Protein AF-L2F6V8-F1 (afdb_monomer_lite)

pLDDT: mean 73.06, std 15.71, range [36.56, 92.25]

Sequence (98 aa):
MTQLNLPKHIRQLVDKKNYVIAIKTYAQEQNISIDAAKQAIDAYEASQTPAWIKDDTADKLQPAKSNRPNQSNWLKRVVLVVLVMMIFGGLMYQKFGG

Radius of gyration: 23.99 Å; chains: 1; bounding box: 57×42×59 Å

Secondary structure (DSSP, 8-state):
-------HHHHHHHHTT-HHHHHHHHHHHHT--HHHHHHHHHHHHHHHS-TT---GGGGG------------HHHHHHHHHHHHHHHHHHHHHHHH--

Structure (mmCIF, N/CA/C/O backbone):
data_AF-L2F6V8-F1
#
_entry.id   AF-L2F6V8-F1
#
loop_
_atom_site.group_PDB
_atom_site.id
_atom_site.type_symbol
_atom_site.label_atom_id
_atom_site.label_alt_id
_atom_site.label_comp_id
_atom_site.label_asym_id
_atom_site.label_entity_id
_atom_site.label_seq_id
_atom_site.pdbx_PDB_ins_code
_atom_site.Cartn_x
_atom_site.Cartn_y
_atom_site.Cartn_z
_atom_site.occupancy
_atom_site.B_iso_or_equiv
_atom_site.auth_seq_id
_atom_site.auth_comp_id
_atom_site.auth_asym_id
_atom_site.auth_atom_id
_atom_site.pdbx_PDB_model_num
ATOM 1 N N . MET A 1 1 ? -5.948 17.014 15.439 1.00 36.56 1 MET A N 1
ATOM 2 C CA . MET A 1 1 ? -6.456 15.637 15.622 1.00 36.56 1 MET A CA 1
ATOM 3 C C . MET A 1 1 ? -6.816 15.103 14.240 1.00 36.56 1 MET A C 1
ATOM 5 O O . MET A 1 1 ? -7.894 15.390 13.742 1.00 36.56 1 MET A O 1
ATOM 9 N N . THR A 1 2 ? -5.874 14.472 13.540 1.00 37.56 2 THR A N 1
ATOM 10 C CA . THR A 1 2 ? -6.066 14.011 12.156 1.00 37.56 2 THR A CA 1
ATOM 11 C C . THR A 1 2 ? -6.833 12.695 12.162 1.00 37.56 2 THR A C 1
ATOM 13 O O . THR A 1 2 ? -6.272 11.620 12.349 1.00 37.56 2 THR A O 1
ATOM 16 N N . GLN A 1 3 ? -8.150 12.792 12.013 1.00 46.38 3 GLN A N 1
ATOM 17 C CA . GLN A 1 3 ? -9.039 11.649 11.871 1.00 46.38 3 GLN A CA 1
ATOM 18 C C . GLN A 1 3 ? -8.645 10.874 10.604 1.00 46.38 3 GLN A C 1
ATOM 20 O O . GLN A 1 3 ? -8.881 11.341 9.492 1.00 46.38 3 GLN A O 1
ATOM 25 N N . LEU A 1 4 ? -8.035 9.695 10.779 1.00 54.59 4 LEU A N 1
ATOM 26 C CA . LEU A 1 4 ? -7.826 8.666 9.752 1.00 54.59 4 LEU A CA 1
ATOM 27 C C . LEU A 1 4 ? -9.197 8.154 9.278 1.00 54.59 4 LEU A C 1
ATOM 29 O O . LEU A 1 4 ? -9.651 7.057 9.613 1.00 54.59 4 LEU A O 1
ATOM 33 N N . ASN A 1 5 ? -9.938 8.999 8.564 1.00 62.62 5 ASN A N 1
ATOM 34 C CA . ASN A 1 5 ? -11.291 8.692 8.145 1.00 62.62 5 ASN A CA 1
ATOM 35 C C . ASN A 1 5 ? -11.261 7.893 6.844 1.00 62.62 5 ASN A C 1
ATOM 37 O O . ASN A 1 5 ? -11.611 8.395 5.780 1.00 62.62 5 ASN A O 1
ATOM 41 N N . LEU A 1 6 ? -10.815 6.641 6.934 1.00 71.06 6 LEU A N 1
ATOM 42 C CA . LEU A 1 6 ? -10.979 5.689 5.845 1.00 71.06 6 LEU A CA 1
ATOM 43 C C . LEU A 1 6 ? -12.476 5.608 5.469 1.00 71.06 6 LEU A C 1
ATOM 45 O O . LEU A 1 6 ? -13.307 5.437 6.371 1.00 71.06 6 LEU A O 1
ATOM 49 N N . PRO A 1 7 ? -12.850 5.734 4.182 1.00 81.56 7 PRO A N 1
ATOM 50 C CA . PRO A 1 7 ? -14.241 5.637 3.755 1.00 81.56 7 PRO A CA 1
ATOM 51 C C . PRO A 1 7 ? -14.878 4.323 4.222 1.00 81.56 7 PRO A C 1
ATOM 53 O O . PRO A 1 7 ? -14.223 3.280 4.238 1.00 81.56 7 PRO A O 1
ATOM 56 N N . LYS A 1 8 ? -16.174 4.348 4.568 1.00 82.44 8 LYS A N 1
ATOM 57 C CA . LYS A 1 8 ? -16.893 3.167 5.094 1.00 82.44 8 LYS A CA 1
ATOM 58 C C . LYS A 1 8 ? -16.731 1.932 4.206 1.00 82.44 8 LYS A C 1
ATOM 60 O O . LYS A 1 8 ? -16.556 0.835 4.721 1.00 82.44 8 LYS A O 1
ATOM 65 N N . HIS A 1 9 ? -16.761 2.115 2.888 1.00 82.75 9 HIS A N 1
ATOM 66 C CA . HIS A 1 9 ? -16.639 1.010 1.943 1.00 82.75 9 HIS A CA 1
ATOM 67 C C . HIS A 1 9 ? -15.224 0.383 1.957 1.00 82.75 9 HIS A C 1
ATOM 69 O O . HIS A 1 9 ? -15.102 -0.835 1.868 1.00 82.75 9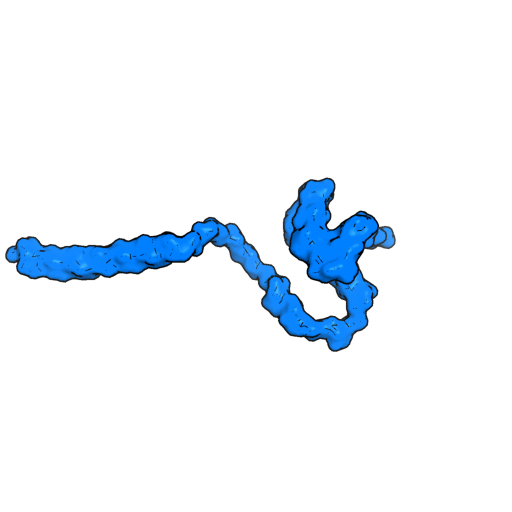 HIS A O 1
ATOM 75 N N . ILE A 1 10 ? -14.166 1.182 2.157 1.00 85.31 10 ILE A N 1
ATOM 76 C CA . ILE A 1 10 ? -12.788 0.684 2.310 1.00 85.31 10 ILE A CA 1
ATOM 77 C C . ILE A 1 10 ? -12.661 -0.109 3.607 1.00 85.31 10 ILE A C 1
ATOM 79 O O . ILE A 1 10 ? -12.114 -1.205 3.592 1.00 85.31 10 ILE A O 1
ATOM 83 N N . ARG A 1 11 ? -13.241 0.387 4.707 1.00 83.75 11 ARG A N 1
ATOM 84 C CA . ARG A 1 11 ? -13.280 -0.344 5.985 1.00 83.75 11 ARG A CA 1
ATOM 85 C C . ARG A 1 11 ? -13.967 -1.701 5.835 1.00 83.75 11 ARG A C 1
ATOM 87 O O . ARG A 1 11 ? -13.395 -2.707 6.217 1.00 83.75 11 ARG A O 1
ATOM 94 N N . GLN A 1 12 ? -15.112 -1.752 5.152 1.00 85.44 12 GLN A N 1
ATOM 95 C CA . GLN A 1 12 ? -15.805 -3.014 4.865 1.00 85.44 12 GLN A CA 1
ATOM 96 C C . GLN A 1 12 ? -14.963 -3.991 4.035 1.00 85.44 12 GLN A C 1
ATOM 98 O O . GLN A 1 12 ? -15.090 -5.202 4.202 1.00 85.44 12 GLN A O 1
ATOM 103 N N . LEU A 1 13 ? -14.134 -3.494 3.113 1.00 83.88 13 LEU A N 1
ATOM 104 C CA . LEU A 1 13 ? -13.215 -4.336 2.349 1.00 83.88 13 LEU A CA 1
ATOM 105 C C . LEU A 1 13 ? -12.086 -4.879 3.239 1.00 83.88 13 LEU A C 1
ATOM 107 O O . LEU A 1 13 ? -11.723 -6.043 3.089 1.00 83.88 13 LEU A O 1
ATOM 111 N N . VAL A 1 14 ? -11.583 -4.077 4.181 1.00 82.00 14 VAL A N 1
ATOM 112 C CA . VAL A 1 14 ? -10.587 -4.487 5.187 1.00 82.00 14 VAL A CA 1
ATOM 113 C C . VAL A 1 14 ? -11.172 -5.532 6.144 1.00 82.00 14 VAL A C 1
ATOM 115 O O . VAL A 1 14 ? -10.588 -6.600 6.296 1.00 82.00 14 VAL A O 1
ATOM 118 N N . ASP A 1 15 ? -12.371 -5.300 6.683 1.00 81.38 15 ASP A N 1
ATOM 119 C CA . ASP A 1 15 ? -13.059 -6.219 7.605 1.00 81.38 15 ASP A CA 1
ATOM 120 C C . ASP A 1 15 ? -13.351 -7.583 6.951 1.00 81.38 15 ASP A C 1
ATOM 122 O O . ASP A 1 15 ? -13.309 -8.632 7.593 1.00 81.38 15 ASP A O 1
ATOM 126 N N . LYS A 1 16 ? -13.599 -7.588 5.634 1.00 84.12 16 LYS A N 1
ATOM 127 C CA . LYS A 1 16 ? -13.775 -8.802 4.816 1.00 84.12 16 LYS A CA 1
ATOM 128 C C . LYS A 1 16 ? -12.455 -9.488 4.438 1.00 84.12 16 LYS A C 1
ATOM 130 O O . LYS A 1 16 ? -12.471 -10.394 3.606 1.00 84.12 16 LYS A O 1
ATOM 135 N N . LYS A 1 17 ? -11.321 -9.058 5.003 1.00 79.12 17 LYS A N 1
ATOM 136 C CA . LYS A 1 17 ? -9.957 -9.511 4.671 1.00 79.12 17 LYS A CA 1
ATOM 137 C C . LYS A 1 17 ? -9.579 -9.319 3.199 1.00 79.12 17 LYS A C 1
ATOM 139 O O . LYS A 1 17 ? -8.719 -10.015 2.662 1.00 79.12 17 LYS A O 1
ATOM 144 N N . ASN A 1 18 ? -10.211 -8.363 2.521 1.00 85.12 18 ASN A N 1
ATOM 145 C CA . ASN A 1 18 ? -10.050 -8.120 1.092 1.00 85.12 18 ASN A CA 1
ATOM 146 C C . ASN A 1 18 ? -9.113 -6.930 0.821 1.00 85.12 18 ASN A C 1
ATOM 148 O O . ASN A 1 18 ? -9.425 -6.009 0.059 1.00 85.12 18 ASN A O 1
ATOM 152 N N . TYR A 1 19 ? -7.948 -6.951 1.472 1.00 82.38 19 TYR A N 1
ATOM 153 C CA . TYR A 1 19 ? -7.010 -5.828 1.551 1.00 82.38 19 TYR A CA 1
ATOM 154 C C . TYR A 1 19 ? -6.530 -5.334 0.185 1.00 82.38 19 TYR A C 1
ATOM 156 O O . TYR A 1 19 ? -6.437 -4.135 -0.037 1.00 82.38 19 TYR A O 1
ATOM 164 N N . VAL A 1 20 ? -6.277 -6.230 -0.772 1.00 82.19 20 VAL A N 1
ATOM 165 C CA . VAL A 1 20 ? -5.792 -5.839 -2.109 1.00 82.19 20 VAL A CA 1
ATOM 166 C C . VAL A 1 20 ? -6.811 -4.955 -2.836 1.00 82.19 20 VAL A C 1
ATOM 168 O O . VAL A 1 20 ? -6.432 -3.974 -3.476 1.00 82.19 20 VAL A O 1
ATOM 171 N N . ILE A 1 21 ? -8.102 -5.276 -2.712 1.00 86.75 21 ILE A N 1
ATOM 172 C CA . ILE A 1 21 ? -9.181 -4.486 -3.314 1.00 86.75 21 ILE A CA 1
ATOM 173 C C . ILE A 1 21 ? -9.365 -3.184 -2.531 1.00 86.75 21 ILE A C 1
ATOM 175 O O . ILE A 1 21 ? -9.467 -2.132 -3.150 1.00 86.75 21 ILE A O 1
ATOM 179 N N . ALA A 1 22 ? -9.301 -3.223 -1.196 1.00 85.38 22 ALA A N 1
ATOM 180 C CA . ALA A 1 22 ? -9.340 -2.024 -0.357 1.00 85.38 22 ALA A CA 1
ATOM 181 C C . ALA A 1 22 ? -8.237 -1.017 -0.730 1.00 85.38 22 ALA A C 1
ATOM 183 O O . ALA A 1 22 ? -8.521 0.147 -0.991 1.00 85.38 22 ALA A O 1
ATOM 184 N N . ILE A 1 23 ? -6.984 -1.473 -0.820 1.00 85.88 23 ILE A N 1
ATOM 185 C CA . ILE A 1 23 ? -5.822 -0.635 -1.146 1.00 85.88 23 ILE A CA 1
ATOM 186 C C . ILE A 1 23 ? -5.968 -0.051 -2.546 1.00 85.88 23 ILE A C 1
ATOM 188 O O . ILE A 1 23 ? -5.767 1.147 -2.738 1.00 85.88 23 ILE A O 1
ATOM 192 N N . LYS A 1 24 ? -6.329 -0.885 -3.527 1.00 87.44 24 LYS A N 1
ATOM 193 C CA . LYS A 1 24 ? -6.442 -0.447 -4.917 1.00 87.44 24 LYS A CA 1
ATOM 194 C C . LYS A 1 24 ? -7.572 0.564 -5.094 1.00 87.44 24 LYS A C 1
ATOM 196 O O . LYS A 1 24 ? -7.337 1.609 -5.692 1.00 87.44 24 LYS A O 1
ATOM 201 N N . THR A 1 25 ? -8.751 0.298 -4.537 1.00 88.62 25 THR A N 1
ATOM 202 C CA . THR A 1 25 ? -9.884 1.224 -4.621 1.00 88.62 25 THR A CA 1
ATOM 203 C C . THR A 1 25 ? -9.589 2.525 -3.878 1.00 88.62 25 THR A C 1
ATOM 205 O O . THR A 1 25 ? -9.818 3.592 -4.434 1.00 88.62 25 THR A O 1
ATOM 208 N N . TYR A 1 26 ? -8.983 2.471 -2.687 1.00 86.06 26 TYR A N 1
ATOM 209 C CA . TYR A 1 26 ? -8.618 3.674 -1.932 1.00 86.06 26 TYR A CA 1
ATOM 210 C C . TYR A 1 26 ? -7.562 4.522 -2.657 1.00 86.06 26 TYR A C 1
ATOM 212 O O . TYR A 1 26 ? -7.688 5.744 -2.723 1.00 86.06 26 TYR A O 1
ATOM 220 N N . ALA A 1 27 ? 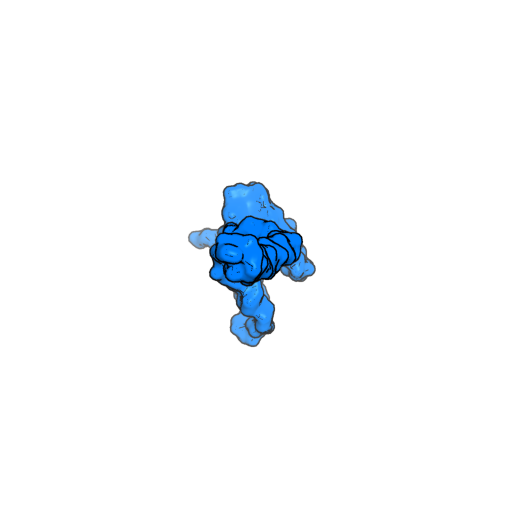-6.556 3.878 -3.255 1.00 87.94 27 ALA A N 1
ATOM 221 C CA . ALA A 1 27 ? -5.554 4.553 -4.075 1.00 87.94 27 ALA A CA 1
ATOM 222 C C . ALA A 1 27 ? -6.178 5.228 -5.302 1.00 87.94 27 ALA A C 1
ATOM 224 O O . ALA A 1 27 ? -5.846 6.369 -5.617 1.00 87.94 27 ALA A O 1
ATOM 225 N N . GLN A 1 28 ? -7.103 4.539 -5.978 1.00 87.75 28 GLN A N 1
ATOM 226 C CA . GLN A 1 28 ? -7.784 5.060 -7.163 1.00 87.75 28 GLN A CA 1
ATOM 227 C C . GLN A 1 28 ? -8.729 6.220 -6.832 1.00 87.75 28 GLN A C 1
ATOM 229 O O . GLN A 1 28 ? -8.690 7.232 -7.526 1.00 87.75 28 GLN A O 1
ATOM 234 N N . GLU A 1 29 ? -9.539 6.100 -5.777 1.00 87.00 29 GLU A N 1
ATOM 235 C CA . GLU A 1 29 ? -10.501 7.132 -5.370 1.00 87.00 29 GLU A CA 1
ATOM 236 C C . GLU A 1 29 ? -9.819 8.405 -4.874 1.00 87.00 29 GLU A C 1
ATOM 238 O O . GLU A 1 29 ? -10.235 9.502 -5.232 1.00 87.00 29 GLU A O 1
ATOM 243 N N . GLN A 1 30 ? -8.755 8.264 -4.080 1.00 83.00 30 GLN A N 1
ATOM 244 C CA . GLN A 1 30 ? -8.039 9.409 -3.514 1.00 83.00 30 GLN A CA 1
ATOM 245 C C . GLN A 1 30 ? -6.916 9.922 -4.417 1.00 83.00 30 GLN A C 1
ATOM 247 O O . GLN A 1 30 ? -6.240 10.885 -4.064 1.00 83.00 30 GLN A O 1
ATOM 252 N N . ASN A 1 31 ? -6.701 9.276 -5.567 1.00 85.19 31 ASN A N 1
ATOM 253 C CA . ASN A 1 31 ? -5.593 9.560 -6.475 1.00 85.19 31 ASN A CA 1
ATOM 254 C C . ASN A 1 31 ? -4.222 9.570 -5.762 1.00 85.19 31 ASN A C 1
ATOM 256 O O . ASN A 1 31 ? -3.339 10.365 -6.075 1.00 85.19 31 ASN A O 1
ATOM 260 N N . ILE A 1 32 ? -4.052 8.690 -4.773 1.00 84.19 32 ILE A N 1
ATOM 261 C CA . ILE A 1 32 ? -2.815 8.545 -4.000 1.00 84.19 32 ILE A CA 1
ATOM 262 C C . ILE A 1 32 ? -2.043 7.310 -4.454 1.00 84.19 32 ILE A C 1
ATOM 264 O O . ILE A 1 32 ? -2.575 6.411 -5.109 1.00 84.19 32 ILE A O 1
ATOM 268 N N . SER A 1 33 ? -0.768 7.239 -4.082 1.00 83.38 33 SER A N 1
ATOM 269 C CA . SER A 1 33 ? 0.026 6.043 -4.340 1.00 83.38 33 SER A CA 1
ATOM 270 C C . SER A 1 33 ? -0.554 4.827 -3.611 1.00 83.38 33 SER A C 1
ATOM 272 O O . SER A 1 33 ? -1.108 4.927 -2.514 1.00 83.38 33 SER A O 1
ATOM 274 N N . ILE A 1 34 ? -0.377 3.650 -4.216 1.00 77.88 34 ILE A N 1
ATOM 275 C CA . ILE A 1 34 ? -0.728 2.361 -3.604 1.00 77.88 34 ILE A CA 1
ATOM 276 C C . ILE A 1 34 ? -0.060 2.210 -2.230 1.00 77.88 34 ILE A C 1
ATOM 278 O O . ILE A 1 34 ? -0.685 1.699 -1.306 1.00 77.88 34 ILE A O 1
ATOM 282 N N . ASP A 1 35 ? 1.167 2.711 -2.070 1.00 81.06 35 ASP A N 1
ATOM 283 C CA . ASP A 1 35 ? 1.883 2.701 -0.792 1.00 81.06 35 ASP A CA 1
ATOM 284 C C . ASP A 1 35 ? 1.218 3.584 0.272 1.00 81.06 35 ASP A C 1
ATOM 286 O O . ASP A 1 35 ? 1.029 3.136 1.401 1.00 81.06 35 ASP A O 1
ATOM 290 N N . ALA A 1 36 ? 0.804 4.808 -0.078 1.00 80.12 36 ALA A N 1
ATOM 291 C CA . ALA A 1 36 ? 0.095 5.692 0.850 1.00 80.12 36 ALA A CA 1
ATOM 292 C C . ALA A 1 36 ? -1.274 5.113 1.239 1.00 80.12 36 ALA A C 1
ATOM 294 O O . ALA A 1 36 ? -1.678 5.166 2.403 1.00 80.12 36 ALA A O 1
ATOM 295 N N . ALA A 1 37 ? -1.970 4.506 0.273 1.00 85.94 37 ALA A N 1
ATOM 296 C CA . ALA A 1 37 ? -3.237 3.830 0.510 1.00 85.94 37 ALA A CA 1
ATOM 297 C C . ALA A 1 37 ? -3.090 2.635 1.461 1.00 85.94 37 ALA A C 1
ATOM 299 O O . ALA A 1 37 ? -3.893 2.454 2.377 1.00 85.94 37 ALA A O 1
ATOM 300 N N . LYS A 1 38 ? -2.032 1.850 1.264 1.00 83.81 38 LYS A N 1
ATOM 301 C CA . LYS A 1 38 ? -1.677 0.707 2.096 1.00 83.81 38 LYS A CA 1
ATOM 302 C C . LYS A 1 38 ? -1.326 1.124 3.517 1.00 83.81 38 LYS A C 1
ATOM 304 O O . LYS A 1 38 ? -1.918 0.599 4.447 1.00 83.81 38 LYS A O 1
ATOM 309 N N . GLN A 1 39 ? -0.481 2.138 3.687 1.00 85.31 39 GLN A N 1
ATOM 310 C CA . GLN A 1 39 ? -0.119 2.650 5.009 1.00 85.31 39 GLN A CA 1
ATOM 311 C C . GLN A 1 39 ? -1.346 3.109 5.817 1.00 85.31 39 GLN A C 1
ATOM 313 O O . GLN A 1 39 ? -1.411 2.889 7.025 1.00 85.31 39 GLN A O 1
ATOM 318 N N . ALA A 1 40 ? -2.337 3.717 5.158 1.00 83.50 40 ALA A N 1
ATOM 319 C CA . ALA A 1 40 ? -3.582 4.123 5.806 1.00 83.50 40 ALA A CA 1
ATOM 320 C C . ALA A 1 40 ? -4.450 2.927 6.241 1.00 83.50 40 ALA A C 1
ATOM 322 O O . ALA A 1 40 ? -5.074 2.980 7.302 1.00 83.50 40 ALA A O 1
ATOM 323 N N . ILE A 1 41 ? -4.486 1.858 5.439 1.00 83.25 41 ILE A N 1
ATOM 324 C CA . ILE A 1 41 ? -5.197 0.610 5.755 1.00 83.25 41 ILE A CA 1
ATOM 325 C C . ILE A 1 41 ? -4.489 -0.154 6.877 1.00 83.25 41 ILE A C 1
ATOM 327 O O . ILE A 1 41 ? -5.151 -0.566 7.825 1.00 83.25 41 ILE A O 1
ATOM 331 N N . ASP A 1 42 ? -3.163 -0.256 6.828 1.00 83.88 42 ASP A N 1
ATOM 332 C CA . ASP A 1 42 ? -2.353 -0.930 7.848 1.00 83.88 42 ASP A CA 1
ATOM 333 C C . ASP A 1 42 ? -2.474 -0.216 9.205 1.00 83.88 42 ASP A C 1
ATOM 335 O O . ASP A 1 42 ? -2.647 -0.854 10.241 1.00 83.88 42 ASP A O 1
ATOM 339 N N . ALA A 1 43 ? -2.455 1.124 9.219 1.00 82.62 43 ALA A N 1
ATOM 340 C CA . ALA A 1 43 ? -2.667 1.907 10.438 1.00 82.62 43 ALA A CA 1
ATOM 341 C C . ALA A 1 43 ? -4.076 1.704 11.024 1.00 82.62 43 ALA A C 1
ATOM 343 O O . ALA A 1 43 ? -4.254 1.691 12.243 1.00 82.62 43 ALA A O 1
ATOM 344 N N . TYR A 1 44 ? -5.078 1.535 10.158 1.00 81.06 44 TYR A N 1
ATOM 345 C CA . TYR A 1 44 ? -6.448 1.246 10.565 1.00 81.06 44 TYR A CA 1
ATOM 346 C C . TYR A 1 44 ? -6.582 -0.175 11.130 1.00 81.06 44 TYR A C 1
ATOM 348 O O . TYR A 1 44 ? -7.198 -0.358 12.177 1.00 81.06 44 TYR A O 1
ATOM 356 N N . GLU A 1 45 ? -5.959 -1.171 10.507 1.00 79.75 45 GLU A N 1
ATOM 357 C CA . GLU A 1 45 ? -5.934 -2.547 11.011 1.00 79.75 45 GLU A CA 1
ATOM 358 C C . GLU A 1 45 ? -5.168 -2.666 12.336 1.00 79.75 45 GLU A C 1
ATOM 360 O O . GLU A 1 45 ? -5.643 -3.315 13.267 1.00 79.75 45 GLU A O 1
ATOM 365 N N . ALA A 1 46 ? -4.028 -1.986 12.465 1.00 78.88 46 ALA A N 1
ATOM 366 C CA . ALA A 1 46 ? -3.242 -1.952 13.698 1.00 78.88 46 ALA A CA 1
ATOM 367 C C . ALA A 1 46 ? -3.999 -1.295 14.865 1.00 78.88 46 ALA A C 1
ATOM 369 O O . ALA A 1 46 ? -3.732 -1.596 16.023 1.00 78.88 46 ALA A O 1
ATOM 370 N N . SER A 1 47 ? -4.956 -0.408 14.572 1.00 72.44 47 SER A N 1
ATOM 371 C CA . SER A 1 47 ? -5.862 0.144 15.586 1.00 72.44 47 SER A CA 1
ATOM 372 C C . SER A 1 47 ? -6.964 -0.835 16.014 1.00 72.44 47 SER A C 1
ATOM 374 O O . SER A 1 47 ? -7.546 -0.665 17.083 1.00 72.44 47 SER A O 1
ATOM 376 N N . GLN A 1 48 ? -7.243 -1.857 15.197 1.00 71.38 48 GLN A N 1
ATOM 377 C CA . GLN A 1 48 ? -8.256 -2.882 15.461 1.00 71.38 48 GLN A CA 1
ATOM 378 C C . GLN A 1 48 ? -7.679 -4.174 16.051 1.00 71.38 48 GLN A C 1
ATOM 380 O O . GLN A 1 48 ? -8.383 -4.874 16.777 1.00 71.38 48 GLN A O 1
ATOM 385 N N . THR A 1 49 ? -6.420 -4.504 15.763 1.00 59.25 49 THR A N 1
ATOM 386 C CA . THR A 1 49 ? -5.773 -5.717 16.274 1.00 59.25 49 THR A CA 1
ATOM 387 C C . THR A 1 49 ? -4.934 -5.408 17.521 1.00 59.25 49 THR A C 1
ATOM 389 O O . THR A 1 49 ? -4.103 -4.498 17.509 1.00 59.25 49 THR A O 1
ATOM 392 N N . PRO A 1 50 ? -5.117 -6.136 18.639 1.00 55.44 50 PRO A N 1
ATOM 393 C CA . PRO A 1 50 ? -4.249 -5.980 19.798 1.00 55.44 50 PRO A CA 1
ATOM 394 C C . PRO A 1 50 ? -2.829 -6.445 19.441 1.00 55.44 50 PRO A C 1
ATOM 396 O O . PRO A 1 50 ? -2.643 -7.502 18.844 1.00 55.44 50 PRO A O 1
ATOM 399 N N . ALA A 1 51 ? -1.822 -5.660 19.842 1.00 55.81 51 ALA A N 1
ATOM 400 C CA . ALA A 1 51 ? -0.420 -5.740 19.404 1.00 55.81 51 ALA A CA 1
ATOM 401 C C . ALA A 1 51 ? 0.304 -7.100 19.573 1.00 55.81 51 ALA A C 1
ATOM 403 O O . ALA A 1 51 ? 1.450 -7.227 19.134 1.00 55.81 51 ALA A O 1
ATOM 404 N N . TRP A 1 52 ? -0.330 -8.090 20.209 1.00 53.16 52 TRP A N 1
ATOM 405 C CA . TRP A 1 52 ? 0.196 -9.436 20.446 1.00 53.16 52 TRP A CA 1
ATOM 406 C C . TRP A 1 52 ? -0.279 -10.485 19.424 1.00 53.16 52 TRP A C 1
ATOM 408 O O . TRP A 1 52 ? 0.320 -11.554 19.360 1.00 53.16 52 TRP A O 1
ATOM 418 N N . ILE A 1 53 ? -1.284 -10.184 18.590 1.00 53.53 53 ILE A N 1
ATOM 419 C CA . ILE A 1 53 ? -1.672 -11.021 17.441 1.00 53.53 53 ILE A CA 1
ATOM 420 C C . ILE A 1 53 ? -1.006 -10.445 16.192 1.00 53.53 53 ILE A C 1
ATOM 422 O O . ILE A 1 53 ? -1.632 -9.806 15.352 1.00 53.53 53 ILE A O 1
ATOM 426 N N . LYS A 1 54 ? 0.312 -10.608 16.104 1.00 55.16 54 LYS A N 1
ATOM 427 C CA . LYS A 1 54 ? 1.041 -10.426 14.848 1.00 55.16 54 LYS A CA 1
ATOM 428 C C . LYS A 1 54 ? 1.228 -11.816 14.257 1.00 55.16 54 LYS A C 1
ATOM 430 O O . LYS A 1 54 ? 2.288 -12.405 14.413 1.00 55.16 54 LYS A O 1
ATOM 435 N N . ASP A 1 55 ? 0.169 -12.362 13.660 1.00 45.03 55 ASP A N 1
ATOM 436 C CA . ASP A 1 55 ? 0.304 -13.521 12.775 1.00 45.03 55 ASP A CA 1
ATOM 437 C C . ASP A 1 55 ? 1.333 -13.181 11.685 1.00 45.03 55 ASP A C 1
ATOM 439 O O . ASP A 1 55 ? 1.368 -12.050 11.186 1.00 45.03 55 ASP A O 1
ATOM 443 N N . ASP A 1 56 ? 2.138 -14.165 11.286 1.00 49.03 56 ASP A N 1
ATOM 444 C CA . ASP A 1 56 ? 3.248 -14.113 10.316 1.00 49.03 56 ASP A CA 1
ATOM 445 C C . ASP A 1 56 ? 2.864 -13.648 8.884 1.00 49.03 56 ASP A C 1
ATOM 447 O O . ASP A 1 56 ? 3.600 -13.826 7.914 1.00 49.03 56 ASP A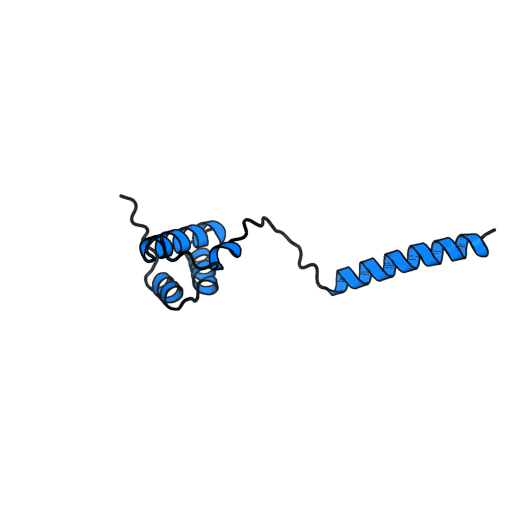 O 1
ATOM 451 N N . THR A 1 57 ? 1.712 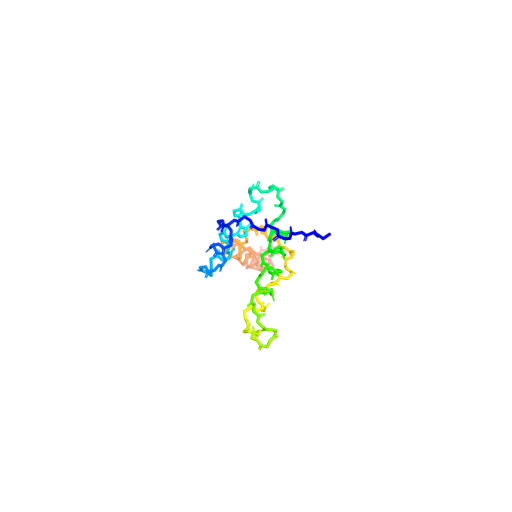-12.997 8.717 1.00 48.69 57 THR A N 1
ATOM 452 C CA . THR A 1 57 ? 1.287 -12.291 7.497 1.00 48.69 57 THR A CA 1
ATOM 453 C C . THR A 1 57 ? 1.961 -10.914 7.350 1.00 48.69 57 THR A C 1
ATOM 455 O O . THR A 1 57 ? 1.903 -10.310 6.277 1.00 48.69 57 THR A O 1
ATOM 458 N N . ALA A 1 58 ? 2.679 -10.431 8.373 1.00 48.09 58 ALA A N 1
ATOM 459 C CA . ALA A 1 58 ? 3.509 -9.223 8.285 1.00 48.09 58 ALA A CA 1
ATOM 460 C C . ALA A 1 58 ? 4.759 -9.396 7.392 1.00 48.09 58 ALA A C 1
ATOM 462 O O . ALA A 1 58 ? 5.278 -8.408 6.873 1.00 48.09 58 ALA A O 1
ATOM 463 N N . ASP A 1 59 ? 5.197 -10.630 7.113 1.00 45.31 59 ASP A N 1
ATOM 464 C CA . ASP A 1 59 ? 6.364 -10.891 6.250 1.00 45.31 59 ASP A CA 1
ATOM 465 C C . ASP A 1 59 ? 6.059 -10.732 4.743 1.00 45.31 59 ASP A C 1
ATOM 467 O O . ASP A 1 59 ? 6.946 -10.737 3.888 1.00 45.31 59 ASP A O 1
ATOM 471 N N . LYS A 1 60 ? 4.788 -10.508 4.373 1.00 45.78 60 LYS A N 1
ATOM 472 C CA . LYS A 1 60 ? 4.404 -10.202 2.982 1.00 45.78 60 LYS A CA 1
ATOM 473 C C . LYS A 1 60 ? 4.133 -8.727 2.720 1.00 45.78 60 LYS A C 1
ATOM 475 O O . LYS A 1 60 ? 3.740 -8.363 1.610 1.00 45.78 60 LYS A O 1
ATOM 480 N N . LEU A 1 61 ? 4.438 -7.862 3.682 1.00 48.81 61 LEU A N 1
ATOM 481 C CA . LEU A 1 61 ? 4.491 -6.419 3.496 1.00 48.81 61 LEU A CA 1
ATOM 482 C C . LEU A 1 61 ? 5.890 -6.016 2.997 1.00 48.81 61 LEU A C 1
ATOM 484 O O . LEU A 1 61 ? 6.551 -5.155 3.562 1.00 48.81 61 LEU A O 1
ATOM 488 N N . GLN A 1 62 ? 6.338 -6.663 1.914 1.00 46.69 62 GLN A N 1
ATOM 489 C CA . GLN A 1 62 ? 7.646 -6.423 1.305 1.00 46.69 62 GLN A CA 1
ATOM 490 C C . GLN A 1 62 ? 7.824 -4.924 1.007 1.00 46.69 62 GLN A C 1
ATOM 492 O O . GLN A 1 62 ? 7.029 -4.372 0.236 1.00 46.69 62 GLN A O 1
ATOM 497 N N . PRO A 1 63 ? 8.883 -4.266 1.511 1.00 53.12 63 PRO A N 1
ATOM 498 C CA . PRO A 1 63 ? 9.361 -3.017 0.943 1.00 53.12 63 PRO A CA 1
ATOM 499 C C . PRO A 1 63 ? 10.113 -3.357 -0.347 1.00 53.12 63 PRO A C 1
ATOM 501 O O . PRO A 1 63 ? 11.336 -3.302 -0.423 1.00 53.12 63 PRO A O 1
ATOM 504 N N . ALA A 1 64 ? 9.389 -3.779 -1.378 1.00 44.75 64 ALA A N 1
ATOM 505 C CA . ALA A 1 64 ? 9.988 -4.068 -2.668 1.00 44.75 64 ALA A CA 1
ATOM 506 C C . ALA A 1 64 ? 9.561 -2.997 -3.659 1.00 44.75 64 ALA A C 1
ATOM 508 O O . ALA A 1 64 ? 8.646 -3.178 -4.461 1.00 44.75 64 ALA A O 1
ATOM 509 N N . LYS A 1 65 ? 10.327 -1.901 -3.641 1.00 54.41 65 LYS A N 1
ATOM 510 C CA . LYS A 1 65 ? 10.713 -1.190 -4.858 1.00 54.41 65 LYS A CA 1
ATOM 511 C C . LYS A 1 65 ? 10.927 -2.228 -5.955 1.00 54.41 65 LYS A C 1
ATOM 513 O O . LYS A 1 65 ? 11.916 -2.954 -5.974 1.00 54.41 65 LYS A O 1
ATOM 518 N N . SER A 1 66 ? 9.954 -2.343 -6.835 1.00 45.81 66 SER A N 1
ATOM 519 C CA . SER A 1 66 ? 10.002 -3.298 -7.918 1.00 45.81 66 SER A CA 1
ATOM 520 C C . SER A 1 66 ? 9.055 -2.806 -8.992 1.00 45.81 66 SER A C 1
ATOM 522 O O . SER A 1 66 ? 8.023 -3.407 -9.288 1.00 45.81 66 SER A O 1
ATOM 524 N N . ASN A 1 67 ? 9.505 -1.749 -9.660 1.00 54.53 67 ASN A N 1
ATOM 525 C CA . ASN A 1 67 ? 9.379 -1.675 -11.104 1.00 54.53 67 ASN A CA 1
ATOM 526 C C . ASN A 1 67 ? 10.090 -2.910 -11.707 1.00 54.53 67 ASN A C 1
ATOM 528 O O . ASN A 1 67 ? 11.184 -2.812 -12.252 1.00 54.53 67 ASN A O 1
ATOM 532 N N . ARG A 1 68 ? 9.538 -4.112 -11.497 1.00 50.12 68 ARG A N 1
ATOM 533 C CA . ARG A 1 68 ? 9.913 -5.304 -12.244 1.00 50.12 68 ARG A CA 1
ATOM 534 C C . ARG A 1 68 ? 9.073 -5.199 -13.504 1.00 50.12 68 ARG A C 1
ATOM 536 O O . ARG A 1 68 ? 7.862 -5.411 -13.402 1.00 50.12 68 ARG A O 1
ATOM 543 N N . PRO A 1 69 ? 9.654 -4.872 -14.675 1.00 52.19 69 PRO A N 1
ATOM 544 C CA . PRO A 1 69 ? 8.968 -5.220 -15.905 1.00 52.19 69 PRO A CA 1
ATOM 545 C C . PRO A 1 69 ? 8.639 -6.699 -15.766 1.00 52.19 69 PRO A C 1
ATOM 547 O O . PRO A 1 69 ? 9.493 -7.466 -15.317 1.00 52.19 69 PRO A O 1
ATOM 550 N N . ASN A 1 70 ? 7.381 -7.043 -16.025 1.00 60.53 70 ASN A N 1
ATOM 551 C CA . ASN A 1 70 ? 6.859 -8.397 -16.054 1.00 60.53 70 ASN A CA 1
ATOM 552 C C . ASN A 1 70 ? 7.872 -9.301 -16.770 1.00 60.53 70 ASN A C 1
ATOM 554 O O . ASN A 1 70 ? 7.866 -9.417 -17.995 1.00 60.53 70 ASN A O 1
ATOM 558 N N . GLN A 1 71 ? 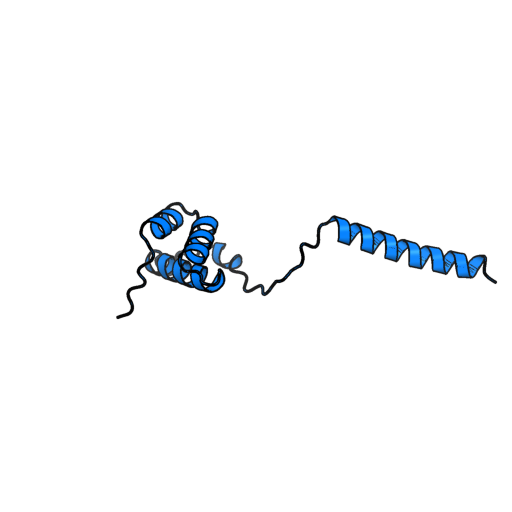8.795 -9.883 -16.002 1.00 60.16 71 GLN A N 1
ATOM 559 C CA . GLN A 1 71 ? 9.811 -10.811 -16.467 1.00 60.16 71 GLN A CA 1
ATOM 560 C C . GLN A 1 71 ? 9.053 -12.120 -16.592 1.00 60.16 71 GLN A C 1
ATOM 562 O O . GLN A 1 71 ? 9.110 -13.013 -15.744 1.00 60.16 71 GLN A O 1
ATOM 567 N N . SER A 1 72 ? 8.218 -12.121 -17.632 1.00 59.69 72 SER A N 1
ATOM 568 C CA . SER A 1 72 ? 7.445 -13.237 -18.108 1.00 59.69 72 SER A CA 1
ATOM 569 C C . SER A 1 72 ? 8.399 -14.410 -18.175 1.00 59.69 72 SER A C 1
ATOM 571 O O . SER A 1 72 ? 9.510 -14.291 -18.693 1.00 59.69 72 SER A O 1
ATOM 573 N N . ASN A 1 73 ? 7.979 -15.551 -17.643 1.00 76.12 73 ASN A N 1
ATOM 574 C CA . ASN A 1 73 ? 8.790 -16.766 -17.619 1.00 76.12 73 ASN A CA 1
ATOM 575 C C . ASN A 1 73 ? 9.275 -17.190 -19.029 1.00 76.12 73 ASN A C 1
ATOM 577 O O . ASN A 1 73 ? 10.171 -18.020 -19.143 1.00 76.12 73 ASN A O 1
ATOM 581 N N . TRP A 1 74 ? 8.730 -16.583 -20.090 1.00 76.75 74 TRP A N 1
ATOM 582 C CA . TRP A 1 74 ? 9.250 -16.591 -21.455 1.00 76.75 74 TRP A CA 1
ATOM 583 C C . TRP A 1 74 ? 10.659 -15.982 -21.597 1.00 76.75 74 TRP A C 1
ATOM 585 O O . TRP A 1 74 ? 11.528 -16.622 -22.181 1.00 76.75 74 TRP A O 1
ATOM 595 N N . LEU A 1 75 ? 10.939 -14.808 -21.020 1.00 82.75 75 LEU A N 1
ATOM 596 C CA . LEU A 1 75 ? 12.231 -14.127 -21.184 1.00 82.75 75 LEU A CA 1
ATOM 597 C C . LEU A 1 75 ? 13.365 -14.891 -20.483 1.00 82.75 75 LEU A C 1
ATOM 599 O O . LEU A 1 75 ? 14.459 -14.998 -21.027 1.00 82.75 75 LEU A O 1
ATOM 603 N N . LYS A 1 76 ? 13.086 -15.530 -19.338 1.00 77.94 76 LYS A N 1
ATOM 604 C CA . LYS A 1 76 ? 14.028 -16.465 -18.692 1.00 77.94 76 LYS A CA 1
ATOM 605 C C . LYS A 1 76 ? 14.439 -17.606 -19.627 1.00 77.94 76 LYS A C 1
ATOM 607 O O . LYS A 1 76 ? 15.611 -17.967 -19.670 1.00 77.94 76 LYS A O 1
ATOM 612 N N . ARG A 1 77 ? 13.484 -18.158 -20.386 1.00 83.94 77 ARG A N 1
ATOM 613 C CA . ARG A 1 77 ? 13.750 -19.219 -21.371 1.00 83.94 77 ARG A CA 1
ATOM 614 C C . ARG A 1 77 ? 14.557 -18.684 -22.556 1.00 83.94 77 ARG A C 1
ATOM 616 O O . ARG A 1 77 ? 15.514 -19.332 -22.955 1.00 83.94 77 ARG A O 1
ATOM 623 N N . VAL A 1 78 ? 14.231 -17.492 -23.063 1.00 88.94 78 VAL A N 1
ATOM 624 C CA . VAL A 1 78 ? 14.973 -16.844 -24.162 1.00 88.94 78 VAL A CA 1
ATOM 625 C C . VAL A 1 78 ? 16.430 -16.577 -23.777 1.00 88.94 78 VAL A C 1
ATOM 627 O O . VAL A 1 78 ? 17.329 -16.911 -24.542 1.00 88.94 78 VAL A O 1
ATOM 630 N N . VAL A 1 79 ? 16.681 -16.049 -22.577 1.00 90.00 79 VAL A N 1
ATOM 631 C CA . VAL A 1 79 ? 18.045 -15.791 -22.084 1.00 90.00 79 VAL A CA 1
ATOM 632 C C . VAL A 1 79 ? 18.853 -17.086 -21.988 1.00 90.00 79 VAL A C 1
ATOM 634 O O . VAL A 1 79 ? 20.009 -17.113 -22.403 1.00 90.00 79 VAL A O 1
ATOM 637 N N . LEU A 1 80 ? 18.241 -18.171 -21.503 1.00 88.38 80 LEU A N 1
ATOM 638 C CA . LEU A 1 80 ? 18.902 -19.473 -21.418 1.00 88.38 80 LEU A CA 1
ATOM 639 C C . LEU A 1 80 ? 19.246 -20.032 -22.808 1.00 88.38 80 LEU A C 1
ATOM 641 O O . LEU A 1 80 ? 20.353 -20.522 -23.006 1.00 88.38 80 LEU A O 1
ATOM 645 N N . VAL A 1 81 ? 18.342 -19.899 -23.785 1.00 90.31 81 VAL A N 1
ATOM 646 C CA . VAL A 1 81 ? 18.582 -20.337 -25.171 1.00 90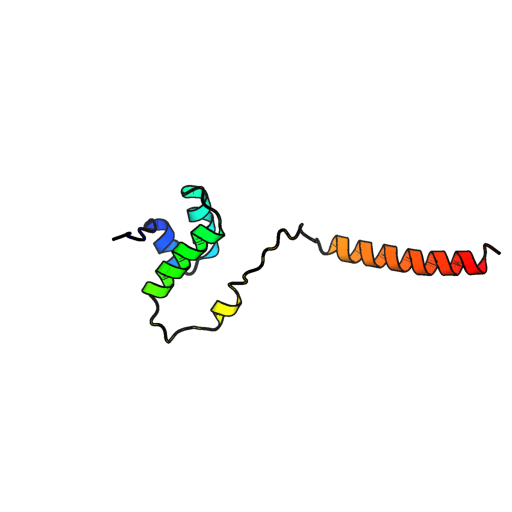.31 81 VAL A CA 1
ATOM 647 C C . VAL A 1 81 ? 19.714 -19.540 -25.823 1.00 90.31 81 VAL A C 1
ATOM 649 O O . VAL A 1 81 ? 20.606 -20.143 -26.413 1.00 90.31 81 VAL A O 1
ATOM 652 N N . VAL A 1 82 ? 19.729 -18.210 -25.687 1.00 91.06 82 VAL A N 1
ATOM 653 C CA . VAL A 1 82 ? 20.784 -17.356 -26.266 1.00 91.06 82 VAL A CA 1
ATOM 654 C C . VAL A 1 82 ? 22.148 -17.663 -25.648 1.00 91.06 82 VAL A C 1
ATOM 656 O O . VAL A 1 82 ? 23.140 -17.759 -26.368 1.00 91.06 82 VAL A O 1
ATOM 659 N N . LEU A 1 83 ? 22.201 -17.873 -24.331 1.00 92.25 83 LEU A N 1
ATOM 660 C CA . LEU A 1 83 ? 23.439 -18.201 -23.628 1.00 92.25 83 LEU A CA 1
ATOM 661 C C . LEU A 1 83 ? 23.998 -19.559 -24.074 1.00 92.25 83 LEU A C 1
ATOM 663 O O . LEU A 1 83 ? 25.190 -19.671 -24.354 1.00 92.25 83 LEU A O 1
ATOM 667 N N . VAL A 1 84 ? 23.134 -20.567 -24.235 1.00 92.06 84 VAL A N 1
ATOM 668 C CA . VAL A 1 84 ? 23.527 -21.867 -24.800 1.00 92.06 84 VAL A CA 1
ATOM 669 C C . VAL A 1 84 ? 24.002 -21.711 -26.245 1.00 92.06 84 VAL A C 1
ATOM 671 O O . VAL A 1 84 ? 25.038 -22.267 -26.599 1.00 92.06 84 VAL A O 1
ATOM 674 N N . MET A 1 85 ? 23.308 -20.922 -27.069 1.00 89.75 85 MET A N 1
ATOM 675 C CA . MET A 1 85 ? 23.665 -20.724 -28.476 1.00 89.75 85 MET A CA 1
ATOM 676 C C . MET A 1 85 ? 24.997 -19.978 -28.648 1.00 89.75 85 MET A C 1
ATOM 678 O O . MET A 1 85 ? 25.743 -20.299 -29.565 1.00 89.75 85 MET A O 1
ATOM 682 N N . MET A 1 86 ? 25.340 -19.042 -27.756 1.00 90.62 86 MET A N 1
ATOM 683 C CA . MET A 1 86 ? 26.654 -18.383 -27.744 1.00 90.62 86 MET A CA 1
ATOM 684 C C . MET A 1 86 ? 27.783 -19.342 -27.363 1.00 90.62 86 MET A C 1
ATOM 686 O O . MET A 1 86 ? 28.830 -19.330 -28.005 1.00 90.62 86 MET A O 1
ATOM 690 N N . ILE A 1 87 ? 27.571 -20.200 -26.361 1.00 88.19 87 ILE A N 1
ATOM 691 C CA . ILE A 1 87 ? 28.565 -21.206 -25.958 1.00 88.19 87 ILE A CA 1
ATOM 692 C C . ILE A 1 87 ? 28.765 -22.226 -27.086 1.00 88.19 87 ILE A C 1
ATOM 694 O O . ILE A 1 87 ? 29.895 -22.531 -27.463 1.00 88.19 87 ILE A O 1
ATOM 698 N N . PHE A 1 88 ? 27.668 -22.714 -27.670 1.00 87.81 88 PHE A N 1
ATOM 699 C CA . PHE A 1 88 ? 27.705 -23.690 -28.757 1.00 87.81 88 PHE A CA 1
ATOM 700 C C . PHE A 1 88 ? 28.270 -23.093 -30.051 1.00 87.81 88 PHE A C 1
ATOM 702 O O . PHE A 1 88 ? 29.093 -23.715 -30.719 1.00 87.81 88 PHE A O 1
ATOM 709 N N . GLY A 1 89 ? 27.865 -21.867 -30.382 1.00 83.19 89 GLY A N 1
ATOM 710 C CA . GLY A 1 89 ? 28.368 -21.109 -31.521 1.00 83.19 89 GLY A CA 1
ATOM 711 C C . GLY A 1 89 ? 29.856 -20.806 -31.390 1.00 83.19 89 GLY A C 1
ATOM 712 O O . GLY A 1 89 ? 30.585 -21.006 -32.353 1.00 83.19 89 GLY A O 1
ATOM 713 N N . GLY A 1 90 ? 30.326 -20.421 -30.199 1.00 82.81 90 GLY A N 1
ATOM 714 C CA . GLY A 1 90 ? 31.748 -20.204 -29.919 1.00 82.81 90 GLY A CA 1
ATOM 715 C C . GLY A 1 90 ? 32.587 -21.478 -30.062 1.00 82.81 90 GLY A C 1
ATOM 716 O O . GLY A 1 90 ? 33.637 -21.451 -30.698 1.00 82.81 90 GLY A O 1
ATOM 717 N N . LEU A 1 91 ? 32.092 -22.614 -29.556 1.00 82.12 91 LEU A N 1
ATOM 718 C CA . LEU A 1 91 ? 32.742 -23.923 -29.715 1.00 82.12 91 LEU A CA 1
ATOM 719 C C . LEU A 1 91 ? 32.777 -24.391 -31.180 1.00 82.12 91 LEU A C 1
ATOM 721 O O . LEU A 1 91 ? 33.780 -24.945 -31.627 1.00 82.12 91 LEU A O 1
ATOM 725 N N . MET A 1 92 ? 31.705 -24.152 -31.943 1.00 75.62 92 MET A N 1
ATOM 726 C CA . MET A 1 92 ? 31.663 -24.444 -33.381 1.00 75.62 92 MET A CA 1
ATOM 727 C C . MET A 1 92 ? 32.603 -23.536 -34.175 1.00 75.62 92 MET A C 1
ATOM 729 O O . MET A 1 92 ? 33.304 -24.022 -35.060 1.00 75.62 92 MET A O 1
ATOM 733 N N . TYR A 1 93 ? 32.683 -22.249 -33.827 1.00 76.88 93 TYR A N 1
ATOM 734 C CA . TYR A 1 93 ? 33.631 -21.316 -34.436 1.00 76.88 93 TYR A CA 1
ATOM 735 C C . TYR A 1 93 ? 35.078 -21.743 -34.191 1.00 76.88 93 TYR A C 1
ATOM 737 O O . TYR A 1 93 ? 35.898 -21.691 -35.101 1.00 76.88 93 TYR A O 1
ATOM 745 N N . GLN A 1 94 ? 35.380 -22.236 -32.989 1.00 75.06 94 GLN A N 1
ATOM 746 C CA . GLN A 1 94 ? 36.710 -22.740 -32.656 1.00 75.06 94 GLN A CA 1
ATOM 747 C C . GLN A 1 94 ? 37.086 -24.002 -33.451 1.00 75.06 94 GLN A C 1
ATOM 749 O O . GLN A 1 94 ? 38.266 -24.236 -33.693 1.00 75.06 94 GLN A O 1
ATOM 754 N N . LYS A 1 95 ? 36.107 -24.827 -33.845 1.00 67.19 95 LYS A N 1
ATOM 755 C CA . LYS A 1 95 ? 36.351 -26.121 -34.501 1.00 67.19 95 LYS A CA 1
ATOM 756 C C . LYS A 1 95 ? 36.260 -26.091 -36.033 1.00 67.19 95 LYS A C 1
ATOM 758 O O . LYS A 1 95 ? 36.846 -26.961 -36.665 1.00 67.19 95 LYS A O 1
ATOM 763 N N . PHE A 1 96 ? 35.536 -25.131 -36.614 1.00 70.00 96 PHE A N 1
ATOM 764 C CA . PHE A 1 96 ? 35.325 -25.010 -38.068 1.00 70.00 96 PHE A CA 1
ATOM 765 C C . PHE A 1 96 ? 35.789 -23.673 -38.674 1.00 70.00 96 PHE A C 1
ATOM 767 O O . PHE A 1 96 ? 35.794 -23.543 -39.894 1.00 70.00 96 PHE A O 1
ATOM 774 N N . GLY A 1 97 ? 36.132 -22.672 -37.856 1.00 61.75 97 GLY A N 1
ATOM 775 C CA . GLY A 1 97 ? 36.574 -21.344 -38.302 1.00 61.75 97 GLY A CA 1
ATOM 776 C C . GLY A 1 97 ? 38.092 -21.131 -38.278 1.00 61.75 97 GLY A C 1
ATOM 777 O O . GLY A 1 97 ? 38.525 -19.982 -38.358 1.00 61.75 97 GLY A O 1
ATOM 778 N N . GLY A 1 98 ? 38.872 -22.207 -38.127 1.00 53.34 98 GLY A N 1
ATOM 779 C CA . GLY A 1 98 ? 40.334 -22.235 -38.218 1.00 53.34 98 GLY A CA 1
ATOM 780 C C . GLY A 1 98 ? 40.793 -23.216 -39.282 1.00 53.34 98 GLY A C 1
ATOM 781 O O . GLY A 1 98 ? 40.141 -24.279 -39.398 1.00 53.34 98 GLY A O 1
#

Foldseek 3Di:
DDPLCQDPVLVVCVVVVNNVCSLVVQCVVVVHDSVVSNVSSVVVVPVVDDPVPPDPPVVPPDPDPDPPPCCDVVVVVVVVVVVVCVVVVVVVCVVPVD

Organism: NCBI:txid1230338